Protein AF-A0A1V2PG86-F1 (afdb_monomer)

Mean predicted aligned error: 12.63 Å

Radius of gyration: 23.1 Å; Cα contacts (8 Å, |Δi|>4): 65; chains: 1; bounding box: 48×57×48 Å

Secondary structure (DSSP, 8-state):
--SSS--SHHHHHHHHHHHS-HHHHHHHHHHHHS-PPPPPHHHHHHHHHHHHHHHHHHHHHHHHHHSGGGG--TT--TT-TT-SSHHHHHHHHHHHHHHHHHHHHHHHHHHHHHHHHHH-

Sequence (120 aa):
MGIVQSLGADGWRRMVFMYVGPGKRRQWAGRLSSPGRRTPGPVTAVAGFLSILLSLLTFYLIGRITTYGVFWREGHEAGAWGGPTLAGAWLTHAAIAAAAVVVIMWLLVPITSLISRGLR

pLDDT: mean 81.53, std 16.1, range [42.25, 98.19]

Structure (mmCIF, N/CA/C/O backbone):
data_AF-A0A1V2PG86-F1
#
_entry.id   AF-A0A1V2PG86-F1
#
loop_
_atom_site.group_PDB
_atom_site.id
_atom_site.type_symbol
_atom_site.label_atom_id
_atom_site.label_alt_id
_atom_site.label_comp_id
_atom_site.label_asym_id
_atom_site.label_entity_id
_atom_site.label_seq_id
_atom_site.pdbx_PDB_ins_code
_atom_site.Cartn_x
_atom_site.Cartn_y
_atom_site.Cartn_z
_atom_site.occupancy
_atom_site.B_iso_or_equiv
_atom_site.auth_seq_id
_atom_site.auth_comp_id
_atom_site.auth_asym_id
_atom_site.auth_atom_id
_atom_site.pdbx_PDB_model_num
ATOM 1 N N . MET A 1 1 ? -25.664 -47.680 -0.006 1.00 42.25 1 MET A N 1
ATOM 2 C CA . MET A 1 1 ? -25.672 -46.359 -0.672 1.00 42.25 1 MET A CA 1
ATOM 3 C C . MET A 1 1 ? -25.764 -45.303 0.429 1.00 42.25 1 MET A C 1
ATOM 5 O O . MET A 1 1 ? -26.854 -45.093 0.931 1.00 42.25 1 MET A O 1
ATOM 9 N N . GLY A 1 2 ? -24.648 -44.756 0.939 1.00 45.72 2 GLY A N 1
ATOM 10 C CA . GLY A 1 2 ? -24.752 -43.842 2.095 1.00 45.72 2 GLY A CA 1
ATOM 11 C C . GLY A 1 2 ? -23.473 -43.444 2.836 1.00 45.72 2 GLY A C 1
ATOM 12 O O . GLY A 1 2 ? -23.477 -43.515 4.056 1.00 45.72 2 GLY A O 1
ATOM 13 N N . ILE A 1 3 ? -22.387 -43.041 2.155 1.00 49.25 3 ILE A N 1
ATOM 14 C CA . ILE A 1 3 ? -21.185 -42.500 2.847 1.00 49.25 3 ILE A CA 1
ATOM 15 C C . ILE A 1 3 ? -20.607 -41.215 2.190 1.00 49.25 3 ILE A C 1
ATOM 17 O O . ILE A 1 3 ? -19.680 -40.617 2.718 1.00 49.25 3 ILE A O 1
ATOM 21 N N . VAL A 1 4 ? -21.157 -40.692 1.083 1.00 47.16 4 VAL A N 1
ATOM 22 C CA . VAL A 1 4 ? -20.428 -39.688 0.258 1.00 47.16 4 VAL A CA 1
ATOM 23 C C . VAL A 1 4 ? -20.941 -38.232 0.367 1.00 47.16 4 VAL A C 1
ATOM 25 O O . VAL A 1 4 ? -20.458 -37.369 -0.350 1.00 47.16 4 VAL A O 1
ATOM 28 N N . GLN A 1 5 ? -21.880 -37.884 1.260 1.00 48.06 5 GLN A N 1
ATOM 29 C CA . GLN A 1 5 ? -22.591 -36.584 1.163 1.00 48.06 5 GLN A CA 1
ATOM 30 C C . GLN A 1 5 ? -22.350 -35.505 2.244 1.00 48.06 5 GLN A C 1
ATOM 32 O O . GLN A 1 5 ? -23.025 -34.484 2.191 1.00 48.06 5 GLN A O 1
ATOM 37 N N . SER A 1 6 ? -21.394 -35.616 3.180 1.00 49.28 6 SER A N 1
ATOM 38 C CA . SER A 1 6 ? -21.248 -34.586 4.244 1.00 49.28 6 SER A CA 1
ATOM 39 C C . SER A 1 6 ? -19.930 -33.801 4.301 1.00 49.28 6 SER A C 1
ATOM 41 O O . SER A 1 6 ? -19.708 -33.076 5.271 1.00 49.28 6 SER A O 1
ATOM 43 N N . LEU A 1 7 ? -19.060 -33.869 3.290 1.00 53.56 7 LEU A N 1
ATOM 44 C CA . LEU A 1 7 ? -17.879 -32.992 3.201 1.00 53.56 7 LEU A CA 1
ATOM 45 C C . LEU A 1 7 ? -18.218 -31.687 2.460 1.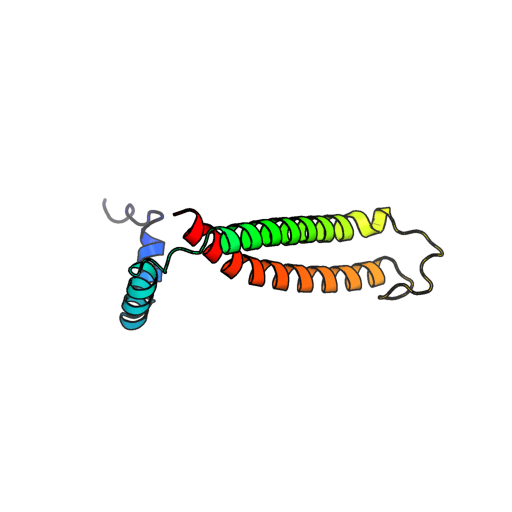00 53.56 7 LEU A C 1
ATOM 47 O O . LEU A 1 7 ? -17.531 -31.276 1.532 1.00 53.56 7 LEU A O 1
ATOM 51 N N . GLY A 1 8 ? -19.312 -31.037 2.865 1.00 55.75 8 GLY A N 1
ATOM 52 C CA . GLY A 1 8 ? -19.591 -29.652 2.483 1.00 55.75 8 GLY A CA 1
ATOM 53 C C . GLY A 1 8 ? -18.548 -28.707 3.088 1.00 55.75 8 GLY A C 1
ATOM 54 O O . GLY A 1 8 ? -17.800 -29.098 3.985 1.00 55.75 8 GLY A O 1
ATOM 55 N N . ALA A 1 9 ? -18.511 -27.455 2.628 1.00 58.72 9 ALA A N 1
ATOM 56 C CA . ALA A 1 9 ? -17.567 -26.397 3.028 1.00 58.72 9 ALA A CA 1
ATOM 57 C C . ALA A 1 9 ? -17.357 -26.216 4.558 1.00 58.72 9 ALA A C 1
ATOM 59 O O . ALA A 1 9 ? -16.372 -25.615 4.999 1.00 58.72 9 ALA A O 1
ATOM 60 N N . ASP A 1 10 ? -18.242 -26.790 5.373 1.00 60.44 10 ASP A N 1
ATOM 61 C CA . ASP A 1 10 ? -18.209 -26.815 6.835 1.00 60.44 10 ASP A CA 1
ATOM 62 C C . ASP A 1 10 ? -17.286 -27.896 7.431 1.00 60.44 10 ASP A C 1
ATOM 64 O O . ASP A 1 10 ? -16.811 -27.756 8.563 1.00 60.44 10 ASP A O 1
ATOM 68 N N . GLY A 1 11 ? -16.999 -28.970 6.687 1.00 61.97 11 GLY A N 1
ATOM 69 C CA . GLY A 1 11 ? -16.157 -30.089 7.130 1.00 61.97 11 GLY A CA 1
ATOM 70 C C . GLY A 1 11 ? -14.689 -29.692 7.287 1.00 61.97 11 GLY A C 1
ATOM 71 O O . GLY A 1 11 ? -14.063 -29.989 8.306 1.00 61.97 11 GLY A O 1
ATOM 72 N N . TRP A 1 12 ? -14.170 -28.918 6.332 1.00 59.03 12 TRP A N 1
ATOM 73 C CA . TRP A 1 12 ? -12.824 -28.337 6.392 1.00 59.03 12 TRP A CA 1
ATOM 74 C C . TRP A 1 12 ? -12.673 -27.401 7.601 1.00 59.03 12 TRP A C 1
ATOM 76 O O . TRP A 1 12 ? -11.704 -27.511 8.353 1.00 59.03 12 TRP A O 1
ATOM 86 N N . ARG A 1 13 ? -13.673 -26.542 7.860 1.00 57.97 13 ARG A N 1
ATOM 87 C CA . ARG A 1 13 ? -13.672 -25.660 9.038 1.00 57.97 13 ARG A CA 1
ATOM 88 C C . ARG A 1 13 ? -13.613 -26.478 10.328 1.00 57.97 13 ARG A C 1
ATOM 90 O O . ARG A 1 13 ? -12.824 -26.143 11.208 1.00 57.97 13 ARG A O 1
ATOM 97 N N . ARG A 1 14 ? -14.374 -27.575 10.436 1.00 59.41 14 ARG A N 1
ATOM 98 C CA . ARG A 1 14 ? -14.312 -28.475 11.604 1.00 59.41 14 ARG A CA 1
ATOM 99 C C . ARG A 1 14 ? -12.946 -29.144 11.758 1.00 59.41 14 ARG A C 1
ATOM 101 O O . ARG A 1 14 ? -12.449 -29.165 12.881 1.00 59.41 14 ARG A O 1
ATOM 108 N N . MET A 1 15 ? -12.322 -29.624 10.677 1.00 60.97 15 MET A N 1
ATOM 109 C CA . MET A 1 15 ? -10.983 -30.236 10.731 1.00 60.97 15 MET A CA 1
ATOM 110 C C . MET A 1 15 ? -9.901 -29.246 11.166 1.00 60.97 15 MET A C 1
ATOM 112 O O . MET A 1 15 ? -9.125 -29.559 12.069 1.00 60.97 15 MET A O 1
ATOM 116 N N . VAL A 1 16 ? -9.884 -28.032 10.607 1.00 62.75 16 VAL A N 1
ATOM 117 C CA . VAL A 1 16 ? -8.942 -26.977 11.028 1.00 62.75 16 VAL A CA 1
ATOM 118 C C . VAL A 1 16 ? -9.136 -26.646 12.498 1.00 62.75 16 VAL A C 1
ATOM 120 O O . VAL A 1 16 ? -8.171 -26.603 13.259 1.00 62.75 16 VAL A O 1
ATOM 123 N N . PHE A 1 17 ? -10.386 -26.480 12.933 1.00 58.56 17 PHE A N 1
ATOM 124 C CA . PHE A 1 17 ? -10.677 -26.271 14.346 1.00 58.56 17 PHE A CA 1
ATOM 125 C C . PHE A 1 17 ? -10.213 -27.458 15.206 1.00 58.56 17 PHE A C 1
ATOM 127 O O . PHE A 1 17 ? -9.816 -27.251 16.351 1.00 58.56 17 PHE A O 1
ATOM 134 N N . MET A 1 18 ? -10.264 -28.701 14.715 1.00 63.78 18 MET A N 1
ATOM 135 C CA . MET A 1 18 ? -9.863 -29.918 15.447 1.00 63.78 18 MET A CA 1
ATOM 136 C C . MET A 1 18 ? -8.350 -30.031 15.652 1.00 63.78 18 MET A C 1
ATOM 138 O O . MET A 1 18 ? -7.931 -30.453 16.725 1.00 63.78 18 MET A O 1
ATOM 142 N N . TYR A 1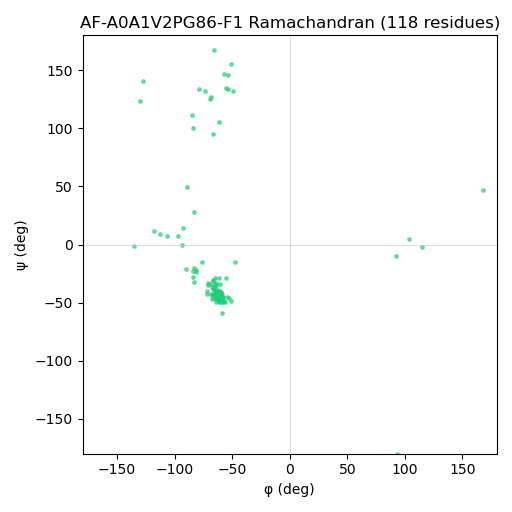 19 ? -7.546 -29.541 14.707 1.00 62.81 19 TYR A N 1
ATOM 143 C CA . TYR A 1 19 ? -6.085 -29.457 14.848 1.00 62.81 19 TYR A CA 1
ATOM 144 C C . TYR A 1 19 ? -5.606 -28.318 15.759 1.00 62.81 19 TYR A C 1
ATOM 146 O O . TYR A 1 19 ? -4.462 -28.296 16.216 1.00 62.81 19 TYR A O 1
ATOM 154 N N . VAL A 1 20 ? -6.484 -27.369 16.072 1.00 65.12 20 VAL A N 1
ATOM 155 C CA . VAL A 1 20 ? -6.225 -26.333 17.067 1.00 65.12 20 VAL A CA 1
ATOM 156 C C . VAL A 1 20 ? -6.555 -26.917 18.444 1.00 65.12 20 VAL A C 1
ATOM 158 O O . VAL A 1 20 ? -7.720 -27.021 18.828 1.00 65.12 20 VAL A O 1
ATOM 161 N N . GLY A 1 21 ? -5.519 -27.333 19.183 1.00 74.31 21 GLY A N 1
ATOM 162 C CA . GLY A 1 21 ? -5.656 -27.966 20.500 1.00 74.31 21 GLY A CA 1
ATOM 163 C C . GLY A 1 21 ? -6.546 -27.180 21.485 1.00 74.31 21 GLY A C 1
ATOM 164 O O . GLY A 1 21 ? -6.686 -25.956 21.364 1.00 74.31 21 GLY A O 1
ATOM 165 N N . PRO A 1 22 ? -7.142 -27.851 22.490 1.00 69.00 22 PRO A N 1
ATOM 166 C CA . PRO A 1 22 ? -8.187 -27.292 23.358 1.00 69.00 22 PRO A CA 1
ATOM 167 C C . PRO A 1 22 ? -7.791 -25.985 24.070 1.00 69.00 22 PRO A C 1
ATOM 169 O O . PRO A 1 22 ? -8.645 -25.128 24.299 1.00 69.00 22 PRO A O 1
ATOM 172 N N . GLY A 1 23 ? -6.497 -25.778 24.341 1.00 69.38 23 GLY A N 1
ATOM 173 C CA . GLY A 1 23 ? -5.974 -24.518 24.882 1.00 69.38 23 GLY A CA 1
ATOM 174 C C . GLY A 1 23 ? -6.082 -23.339 23.907 1.00 69.38 23 GLY A C 1
ATOM 175 O O . GLY A 1 23 ? -6.539 -22.260 24.287 1.00 69.38 23 GLY A O 1
ATOM 176 N N . LYS A 1 24 ? -5.760 -23.548 22.623 1.00 67.38 24 LYS A N 1
ATOM 177 C CA . LYS A 1 24 ? -5.924 -22.516 21.590 1.00 67.38 24 LYS A CA 1
ATOM 178 C C . LYS A 1 24 ? -7.408 -22.228 21.346 1.00 67.38 24 LYS A C 1
ATOM 180 O O . LYS A 1 24 ? -7.771 -21.067 21.232 1.00 67.38 24 LYS A O 1
ATOM 185 N N . ARG A 1 25 ? -8.299 -23.228 21.389 1.00 67.44 25 ARG A N 1
ATOM 186 C CA . ARG A 1 25 ? -9.758 -22.993 21.291 1.00 67.44 25 ARG A CA 1
ATOM 187 C C . ARG A 1 25 ? -10.287 -22.071 22.389 1.00 67.44 25 ARG A C 1
ATOM 189 O O . ARG A 1 25 ? -11.029 -21.147 22.079 1.00 67.44 25 ARG A O 1
ATOM 196 N N . ARG A 1 26 ? -9.877 -22.273 23.647 1.00 66.50 26 ARG A N 1
ATOM 197 C CA . ARG A 1 26 ? -10.258 -21.393 24.770 1.00 66.50 26 ARG A CA 1
ATOM 198 C C . ARG A 1 26 ? -9.679 -19.989 24.623 1.00 66.50 26 ARG A C 1
ATOM 200 O O . ARG A 1 26 ? -10.379 -19.017 24.879 1.00 66.50 26 ARG A O 1
ATOM 207 N N . GLN A 1 27 ? -8.438 -19.871 24.152 1.00 69.56 27 GLN A N 1
ATOM 208 C CA . GLN A 1 27 ? -7.815 -18.574 23.887 1.00 69.56 27 GLN A CA 1
ATOM 209 C C . GLN A 1 27 ? -8.530 -17.809 22.761 1.00 69.56 27 GLN A C 1
ATOM 211 O O . GLN A 1 27 ? -8.717 -16.599 22.855 1.00 69.56 27 GLN A O 1
ATOM 216 N N . TRP A 1 28 ? -8.941 -18.505 21.701 1.00 67.81 28 TRP A N 1
ATOM 217 C CA . TRP A 1 28 ? -9.670 -17.922 20.574 1.00 67.81 28 TRP A CA 1
ATOM 218 C C . TRP A 1 28 ? -11.102 -17.572 20.961 1.00 67.81 28 TRP A C 1
ATOM 220 O O . TRP A 1 28 ? -11.554 -16.475 20.649 1.00 67.81 28 TRP A O 1
ATOM 230 N N . ALA A 1 29 ? -11.776 -18.449 21.709 1.00 64.94 29 ALA A N 1
ATOM 231 C CA . ALA A 1 29 ? -13.067 -18.156 22.308 1.00 64.94 29 ALA A CA 1
ATOM 232 C C . ALA A 1 29 ? -12.963 -16.914 23.198 1.00 64.94 29 ALA A C 1
ATOM 234 O O . ALA A 1 29 ? -13.720 -15.985 22.980 1.00 64.94 29 ALA A O 1
ATOM 235 N N . GLY A 1 30 ? -11.978 -16.806 24.095 1.00 64.62 30 GLY A N 1
ATOM 236 C CA . GLY A 1 30 ? -11.773 -15.607 24.920 1.00 64.62 30 GLY A CA 1
ATOM 237 C C . GLY A 1 30 ? -11.558 -14.328 24.100 1.00 64.62 30 GLY A C 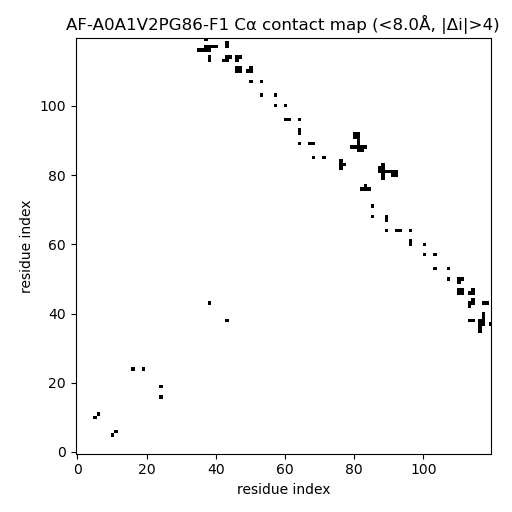1
ATOM 238 O O . GLY A 1 30 ? -12.211 -13.320 24.357 1.00 64.62 30 GLY A O 1
ATOM 239 N N . ARG A 1 31 ? -10.723 -14.375 23.049 1.00 63.78 31 ARG A N 1
ATOM 240 C CA . ARG A 1 31 ? -10.513 -13.226 22.142 1.00 63.78 31 ARG A CA 1
ATOM 241 C C . ARG A 1 31 ? -11.767 -12.826 21.360 1.00 63.78 31 ARG A C 1
ATOM 243 O O . ARG A 1 31 ? -11.923 -11.650 21.056 1.00 63.78 31 ARG A O 1
ATOM 250 N N . LEU A 1 32 ? -12.621 -13.788 21.008 1.00 63.47 32 LEU A N 1
ATOM 251 C CA . LEU A 1 32 ? -13.877 -13.553 20.288 1.00 63.47 32 LEU A CA 1
ATOM 252 C C . LEU A 1 32 ? -15.035 -13.168 21.226 1.00 63.47 32 LEU A C 1
ATOM 254 O O . LEU A 1 32 ? -15.952 -12.477 20.795 1.00 63.47 32 LEU A O 1
ATOM 258 N N . SER A 1 33 ? -14.995 -13.615 22.485 1.00 58.41 33 SER A N 1
ATOM 259 C CA . SER A 1 33 ? -16.081 -13.479 23.470 1.00 58.41 33 SER A CA 1
ATOM 260 C C . SER A 1 33 ? -15.996 -12.202 24.289 1.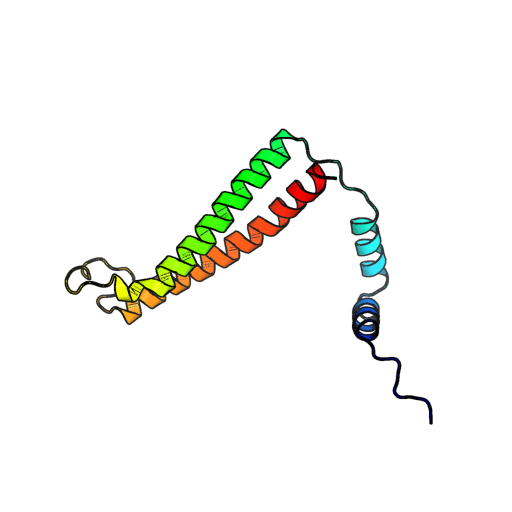00 58.41 33 SER A C 1
ATOM 262 O O . SER A 1 33 ? -17.002 -11.799 24.858 1.00 58.41 33 SER A O 1
ATOM 264 N N . SER A 1 34 ? -14.826 -11.569 24.388 1.00 58.56 34 SER A N 1
ATOM 265 C CA . SER A 1 34 ? -14.714 -10.253 25.014 1.00 58.56 34 SER A CA 1
ATOM 266 C C . SER A 1 34 ? -15.023 -9.180 23.972 1.00 58.56 34 SER A C 1
ATOM 268 O O . SER A 1 34 ? -14.209 -8.979 23.064 1.00 58.56 34 SER A O 1
ATOM 270 N N . PRO A 1 35 ? -16.149 -8.446 24.080 1.00 61.09 35 PRO A N 1
ATOM 271 C CA . PRO A 1 35 ? -16.328 -7.231 23.307 1.00 61.09 35 PRO A CA 1
ATOM 272 C C . PRO A 1 35 ? -15.215 -6.284 23.753 1.00 61.09 35 PRO A C 1
ATOM 274 O O . PRO A 1 35 ? -15.218 -5.784 24.878 1.00 61.09 35 PRO A O 1
ATOM 277 N N . GLY A 1 36 ? -14.192 -6.112 22.914 1.00 67.31 36 GLY A N 1
ATOM 278 C CA . GLY A 1 36 ? -13.147 -5.132 23.181 1.00 67.31 36 GLY A CA 1
ATOM 279 C C . GLY A 1 36 ? -13.789 -3.766 23.426 1.00 67.31 36 GLY A C 1
ATOM 280 O O . GLY A 1 36 ? -14.814 -3.449 22.822 1.00 67.31 36 GLY A O 1
ATOM 281 N N . ARG A 1 37 ? -13.198 -2.964 24.317 1.00 79.06 37 ARG A N 1
ATOM 282 C CA . ARG A 1 37 ? -13.695 -1.618 24.634 1.00 79.06 37 ARG A CA 1
ATOM 283 C C . ARG A 1 37 ? -13.954 -0.840 23.337 1.00 79.06 37 ARG A C 1
ATOM 285 O O . ARG A 1 37 ? -13.102 -0.841 22.442 1.00 79.06 37 ARG A O 1
ATOM 292 N N . ARG A 1 38 ? -15.127 -0.200 23.245 1.00 84.94 38 ARG A N 1
ATOM 293 C CA . ARG A 1 38 ? -15.507 0.628 22.093 1.00 84.94 38 ARG A CA 1
ATOM 294 C C . ARG A 1 38 ? -14.421 1.672 21.850 1.00 84.94 38 ARG A C 1
ATOM 296 O O . ARG A 1 38 ? -13.927 2.290 22.797 1.00 84.94 38 ARG A O 1
ATOM 303 N N . THR A 1 39 ? -14.021 1.828 20.594 1.00 87.31 39 THR A N 1
ATOM 304 C CA . THR A 1 39 ? -12.965 2.786 20.245 1.00 87.31 39 THR A CA 1
ATOM 305 C C . THR A 1 39 ? -13.571 4.192 20.221 1.00 87.31 39 THR A C 1
ATOM 307 O O . THR A 1 39 ? -14.659 4.347 19.667 1.00 87.31 39 THR A O 1
ATOM 310 N N . PRO A 1 40 ? -12.936 5.217 20.824 1.00 92.12 40 PRO A N 1
ATOM 311 C CA . PRO A 1 40 ? -13.474 6.575 20.804 1.00 92.12 40 PRO A CA 1
ATOM 312 C C . PRO A 1 40 ? -13.689 7.086 19.373 1.00 92.12 40 PRO A C 1
ATOM 314 O O . PRO A 1 40 ? -12.902 6.775 18.475 1.00 92.12 40 PRO A O 1
ATOM 317 N N . GLY A 1 41 ? -14.720 7.911 19.165 1.00 93.31 41 GLY A N 1
ATOM 318 C CA . GLY A 1 41 ? -15.047 8.493 17.856 1.00 93.31 41 GLY A CA 1
ATOM 319 C C . GLY A 1 41 ? -13.858 9.178 17.162 1.00 93.31 41 GLY A C 1
ATOM 320 O O . GLY A 1 41 ? -13.565 8.827 16.020 1.00 93.31 41 GLY A O 1
ATOM 321 N N . PRO A 1 42 ? -13.094 10.057 17.845 1.00 95.50 42 PRO A N 1
ATOM 322 C CA . PRO A 1 42 ? -11.920 10.701 17.249 1.00 95.50 42 PRO A CA 1
ATOM 323 C C . PRO A 1 42 ? -10.840 9.710 16.797 1.00 95.50 42 PRO A C 1
ATOM 325 O O . PRO A 1 42 ? -10.289 9.841 15.709 1.00 95.50 42 PRO A O 1
ATOM 328 N N . VAL A 1 43 ? -10.574 8.669 17.595 1.00 93.81 43 VAL A N 1
ATOM 329 C CA . VAL A 1 43 ? -9.597 7.620 17.252 1.00 93.81 43 VAL A CA 1
ATOM 330 C C . VAL A 1 43 ? -10.064 6.829 16.031 1.00 93.81 43 VAL A C 1
ATOM 332 O O . VAL A 1 43 ? -9.268 6.522 15.149 1.00 93.81 43 VAL A O 1
ATOM 335 N N . THR A 1 44 ? -11.363 6.542 15.951 1.00 94.69 44 THR A N 1
ATOM 336 C CA . THR A 1 44 ? -11.988 5.857 14.810 1.00 94.69 44 THR A CA 1
ATOM 337 C C . THR A 1 44 ? -11.874 6.691 13.532 1.00 94.69 44 THR A C 1
ATOM 339 O O . THR A 1 44 ? -11.529 6.150 12.485 1.00 94.69 44 THR A O 1
ATOM 342 N N . ALA A 1 45 ? -12.094 8.007 13.617 1.00 95.69 45 ALA A N 1
ATOM 343 C CA . ALA A 1 45 ? -11.960 8.923 12.485 1.00 95.69 45 ALA A CA 1
ATOM 344 C C . ALA A 1 45 ? -10.511 9.006 11.976 1.00 95.69 45 ALA A C 1
ATOM 346 O O . ALA A 1 45 ? -10.273 8.867 10.777 1.00 95.69 45 ALA A O 1
ATOM 347 N N . VAL A 1 46 ? -9.536 9.150 12.883 1.00 97.38 46 VAL A N 1
ATOM 348 C CA . VAL A 1 46 ? -8.104 9.151 12.533 1.00 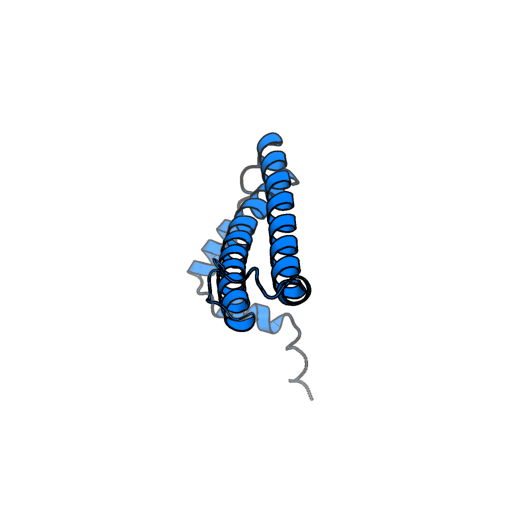97.38 46 VAL A CA 1
ATOM 349 C C . VAL A 1 46 ? -7.692 7.818 11.905 1.00 97.38 46 VAL A C 1
ATOM 351 O O . VAL A 1 46 ? -7.028 7.806 10.870 1.00 97.38 46 VAL A O 1
ATOM 354 N N . ALA A 1 47 ? -8.125 6.694 12.482 1.00 95.69 47 ALA A N 1
ATOM 355 C CA . ALA A 1 47 ? -7.866 5.368 11.928 1.00 95.69 47 ALA A CA 1
ATOM 356 C C . ALA A 1 47 ? -8.473 5.210 10.522 1.00 95.69 47 ALA A C 1
ATOM 358 O O . ALA A 1 47 ? -7.804 4.706 9.621 1.00 95.69 47 ALA A O 1
ATOM 359 N N . GLY A 1 48 ? -9.703 5.688 10.310 1.00 96.81 48 GLY A N 1
ATOM 360 C CA . GLY A 1 48 ? -10.359 5.696 9.001 1.00 96.81 48 GLY A CA 1
ATOM 361 C C . GLY A 1 48 ? -9.594 6.517 7.964 1.00 96.81 48 GLY A C 1
ATOM 362 O O . GLY A 1 48 ? -9.311 6.023 6.874 1.00 96.81 48 GLY A O 1
ATOM 363 N N . PHE A 1 49 ? -9.189 7.735 8.323 1.00 98.00 49 PHE A N 1
ATOM 364 C CA . PHE A 1 49 ? -8.396 8.600 7.451 1.00 98.00 49 PHE A CA 1
ATOM 365 C C . PHE A 1 49 ? -7.053 7.961 7.066 1.00 98.00 49 PHE A C 1
ATOM 367 O O . PHE A 1 49 ? -6.715 7.894 5.883 1.00 98.00 49 PHE A O 1
ATOM 374 N N . LEU A 1 50 ? -6.323 7.406 8.040 1.00 97.88 50 LEU A N 1
ATOM 375 C CA . LEU A 1 50 ? -5.080 6.672 7.783 1.00 97.88 50 LEU A CA 1
ATOM 376 C C . LEU A 1 50 ? -5.307 5.459 6.876 1.00 97.88 50 LEU A C 1
ATOM 378 O O . LEU A 1 50 ? -4.519 5.224 5.963 1.00 97.88 50 LEU A O 1
ATOM 382 N N . SER A 1 51 ? -6.394 4.713 7.082 1.00 97.56 51 SER A N 1
ATOM 383 C CA . SER A 1 51 ? -6.746 3.571 6.233 1.00 97.56 51 SER A CA 1
ATOM 384 C C . SER A 1 51 ? -6.939 3.984 4.773 1.00 97.56 51 SER A C 1
ATOM 386 O O . SER A 1 51 ? -6.477 3.279 3.873 1.00 97.56 51 SER A O 1
ATOM 388 N N . ILE A 1 52 ? -7.588 5.126 4.524 1.00 97.88 52 ILE A N 1
ATOM 389 C CA . ILE A 1 52 ? -7.780 5.667 3.171 1.00 97.88 52 ILE A CA 1
ATOM 390 C C . ILE A 1 52 ? -6.429 6.033 2.552 1.00 97.88 52 ILE A C 1
ATOM 392 O O . ILE A 1 52 ? -6.134 5.586 1.445 1.00 97.88 52 ILE A O 1
ATOM 396 N N . LEU A 1 53 ? -5.582 6.780 3.270 1.00 98.19 53 LEU A N 1
ATOM 397 C CA . LEU A 1 53 ? -4.262 7.181 2.767 1.00 98.19 53 LEU A CA 1
ATOM 398 C C . LEU A 1 53 ? -3.380 5.979 2.419 1.00 98.19 53 LEU A C 1
ATOM 400 O O . LEU A 1 53 ? -2.783 5.938 1.346 1.00 98.19 53 LEU A O 1
ATOM 404 N N . LEU A 1 54 ? -3.333 4.977 3.296 1.00 97.62 54 LEU A N 1
ATOM 405 C CA . LEU A 1 54 ? -2.568 3.751 3.078 1.00 97.62 54 LEU A CA 1
ATOM 406 C C . LEU A 1 54 ? -3.098 2.935 1.888 1.00 97.62 54 LEU A C 1
ATOM 408 O O . LEU A 1 54 ? -2.316 2.363 1.123 1.00 97.62 54 LEU A O 1
ATOM 412 N N . SER A 1 55 ? -4.417 2.918 1.693 1.00 97.19 55 SER A N 1
ATOM 413 C CA . SER A 1 55 ? -5.042 2.256 0.543 1.00 97.19 55 SER A CA 1
ATOM 414 C C . SER A 1 55 ? -4.699 2.976 -0.760 1.00 97.19 55 SER A C 1
ATOM 416 O O . SER A 1 55 ? -4.257 2.339 -1.715 1.00 97.19 55 SER A O 1
ATOM 418 N N . LEU A 1 56 ? -4.823 4.307 -0.789 1.00 98.19 56 LEU A N 1
ATOM 419 C CA . LEU A 1 56 ? -4.446 5.123 -1.946 1.00 98.19 56 LEU A CA 1
ATOM 420 C C . LEU A 1 56 ? -2.963 4.971 -2.284 1.00 98.19 56 LEU A C 1
ATOM 422 O O . LEU A 1 56 ? -2.622 4.799 -3.451 1.00 98.19 56 LEU A O 1
ATOM 426 N N . LEU A 1 57 ? -2.091 4.964 -1.274 1.00 97.44 57 LEU A N 1
ATOM 427 C CA . LEU A 1 57 ? -0.662 4.729 -1.460 1.00 97.44 57 LEU A CA 1
ATOM 428 C C . LEU A 1 57 ? -0.396 3.349 -2.072 1.00 97.44 57 LEU A C 1
ATOM 430 O O . LEU A 1 57 ? 0.406 3.235 -2.993 1.00 97.44 57 LEU A O 1
ATOM 434 N N . THR A 1 58 ? -1.097 2.311 -1.613 1.00 97.25 58 THR A N 1
ATOM 435 C CA . THR A 1 58 ? -0.986 0.960 -2.183 1.00 97.25 58 THR A CA 1
ATOM 436 C C . THR A 1 58 ? -1.371 0.952 -3.663 1.00 97.25 58 THR A C 1
ATOM 438 O O . THR A 1 58 ? -0.608 0.459 -4.494 1.00 97.25 58 THR A O 1
ATOM 441 N N . PHE A 1 59 ? -2.522 1.534 -4.013 1.00 97.50 59 PHE A N 1
ATOM 442 C CA . PHE A 1 59 ? -2.958 1.629 -5.409 1.00 97.50 59 PHE A CA 1
ATOM 443 C C . PHE A 1 59 ? -1.988 2.446 -6.262 1.00 97.50 59 PHE A C 1
ATOM 445 O O . PHE A 1 59 ? -1.667 2.038 -7.378 1.00 97.50 59 PHE A O 1
ATOM 452 N N . TYR A 1 60 ? -1.473 3.554 -5.727 1.00 97.00 60 TYR A N 1
ATOM 453 C CA . TYR A 1 60 ? -0.449 4.354 -6.388 1.00 97.00 60 TYR A CA 1
ATOM 454 C C . TYR A 1 60 ? 0.819 3.538 -6.656 1.00 97.00 60 TYR A C 1
ATOM 456 O O . TYR A 1 60 ? 1.316 3.565 -7.776 1.00 97.00 60 TYR A O 1
ATOM 464 N N . LEU A 1 61 ? 1.326 2.780 -5.678 1.00 96.00 61 LEU A N 1
ATOM 465 C CA . LEU A 1 61 ? 2.523 1.950 -5.852 1.00 96.00 61 LEU A CA 1
ATOM 466 C C . LEU A 1 61 ? 2.316 0.879 -6.929 1.00 96.00 61 LEU A C 1
ATOM 468 O O . LEU A 1 61 ? 3.171 0.714 -7.799 1.00 96.00 61 LEU A O 1
ATOM 472 N N . ILE A 1 62 ? 1.167 0.200 -6.924 1.00 95.88 62 ILE A N 1
ATOM 473 C CA . ILE A 1 62 ? 0.822 -0.797 -7.949 1.00 95.88 62 ILE A CA 1
ATOM 474 C C . ILE A 1 62 ? 0.751 -0.135 -9.330 1.00 95.88 62 ILE A C 1
ATOM 476 O O . ILE A 1 62 ? 1.391 -0.597 -10.278 1.00 95.88 62 ILE A O 1
ATOM 480 N N . GLY A 1 63 ? 0.022 0.978 -9.444 1.00 95.88 63 GLY A N 1
ATOM 481 C CA . GLY A 1 63 ? -0.077 1.752 -10.680 1.00 95.88 63 GLY A CA 1
ATOM 482 C C . GLY A 1 63 ? 1.289 2.233 -11.166 1.00 95.88 63 GLY A C 1
ATOM 483 O O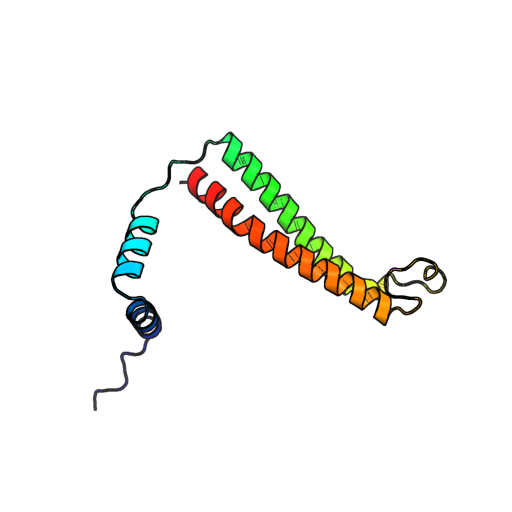 . GLY A 1 63 ? 1.616 2.116 -12.345 1.00 95.88 63 GLY A O 1
ATOM 484 N N . ARG A 1 64 ? 2.140 2.709 -10.256 1.00 92.94 64 ARG A N 1
ATOM 485 C CA . ARG A 1 64 ? 3.469 3.226 -10.582 1.00 92.94 64 ARG A CA 1
ATOM 486 C C . ARG A 1 64 ? 4.397 2.138 -11.111 1.00 92.94 64 ARG A C 1
ATOM 488 O O . ARG A 1 64 ? 5.109 2.395 -12.076 1.00 92.94 64 ARG A O 1
ATOM 495 N N . ILE A 1 65 ? 4.391 0.947 -10.513 1.00 93.69 65 ILE A N 1
ATOM 496 C CA . ILE A 1 65 ? 5.225 -0.177 -10.967 1.00 93.69 65 ILE A CA 1
ATOM 497 C C . ILE A 1 65 ? 4.718 -0.768 -12.284 1.00 93.69 65 ILE A C 1
ATOM 499 O O . ILE A 1 65 ? 5.523 -1.076 -13.162 1.00 93.69 65 ILE A O 1
ATOM 503 N N . THR A 1 66 ? 3.400 -0.883 -12.455 1.00 93.56 66 THR A N 1
ATOM 504 C CA . THR A 1 66 ? 2.794 -1.408 -13.694 1.00 93.56 66 THR A CA 1
ATOM 505 C C . THR A 1 66 ? 2.969 -0.465 -14.882 1.00 93.56 66 THR A C 1
ATOM 507 O O . THR A 1 66 ? 3.165 -0.924 -16.002 1.00 93.56 66 THR A O 1
ATOM 510 N N . THR A 1 67 ? 2.963 0.849 -14.647 1.00 93.44 67 THR A N 1
ATOM 511 C CA . THR A 1 67 ? 3.161 1.864 -15.698 1.00 93.44 67 THR A CA 1
ATOM 512 C C . THR A 1 67 ? 4.611 2.324 -15.845 1.00 93.44 67 THR A C 1
ATOM 514 O O . THR A 1 67 ? 4.904 3.151 -16.704 1.00 93.44 67 THR A O 1
ATOM 517 N N . TYR A 1 68 ? 5.542 1.797 -15.046 1.00 87.50 68 TYR A N 1
ATOM 518 C CA . TYR A 1 68 ? 6.920 2.292 -14.974 1.00 87.50 68 TYR A CA 1
ATOM 519 C C . TYR A 1 68 ? 7.613 2.342 -16.343 1.00 87.50 68 TYR A C 1
ATOM 521 O O . TYR A 1 68 ? 8.219 3.354 -16.682 1.00 87.50 68 TYR A O 1
ATOM 529 N N . GLY A 1 69 ? 7.468 1.283 -17.150 1.00 86.31 69 GLY A N 1
ATOM 530 C CA . GLY A 1 69 ? 8.064 1.207 -18.487 1.00 86.31 69 GLY A CA 1
ATOM 531 C C . GLY A 1 69 ? 7.482 2.208 -19.487 1.00 86.31 69 GLY A C 1
ATOM 532 O O . GLY A 1 69 ? 8.215 2.700 -20.334 1.00 86.31 69 GLY A O 1
ATOM 533 N N . VAL A 1 70 ? 6.204 2.581 -19.352 1.00 88.50 70 VAL A N 1
ATOM 534 C CA . VAL A 1 70 ? 5.557 3.591 -20.215 1.00 88.50 70 VAL A CA 1
ATOM 535 C C . VAL A 1 70 ? 6.162 4.979 -19.989 1.00 88.50 70 VAL A C 1
ATOM 537 O O . VAL A 1 70 ? 6.237 5.789 -20.906 1.00 88.50 70 VAL A O 1
ATOM 540 N N . PHE A 1 71 ? 6.616 5.249 -18.765 1.00 85.00 71 PHE A N 1
ATOM 541 C CA . PHE A 1 71 ? 7.232 6.518 -18.382 1.00 85.00 71 PHE A CA 1
ATOM 542 C C . PHE A 1 71 ? 8.764 6.483 -18.412 1.00 85.00 71 PHE A C 1
ATOM 544 O O . PHE A 1 71 ? 9.400 7.440 -17.964 1.00 85.00 71 PHE A O 1
ATOM 551 N N . TRP A 1 72 ? 9.366 5.401 -18.909 1.00 82.94 72 TRP A N 1
ATOM 552 C CA . TRP A 1 72 ? 10.809 5.330 -19.092 1.00 82.94 72 TRP A CA 1
ATOM 553 C C . TRP A 1 72 ? 11.230 6.193 -20.278 1.00 82.94 72 TRP A C 1
ATOM 555 O O . TRP A 1 72 ? 10.633 6.128 -21.350 1.00 82.94 72 TRP A O 1
ATOM 565 N N . ARG A 1 73 ? 12.264 7.011 -20.089 1.00 81.06 73 ARG A N 1
ATOM 566 C CA . ARG A 1 73 ? 12.843 7.843 -21.145 1.00 81.06 73 ARG A CA 1
ATOM 567 C C . ARG A 1 73 ? 14.348 7.638 -21.158 1.00 81.06 73 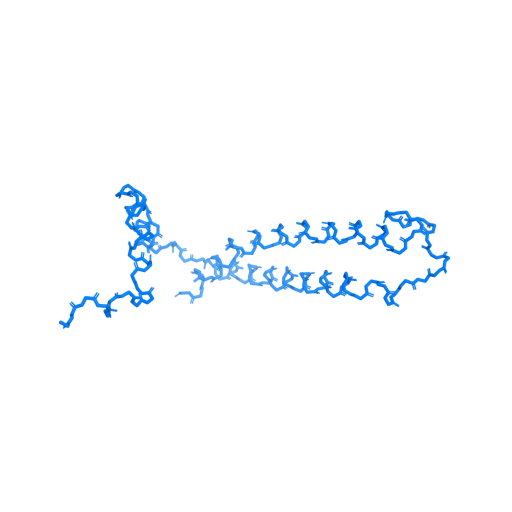ARG A C 1
ATOM 569 O O . ARG A 1 73 ? 15.006 7.867 -20.141 1.00 81.06 73 ARG A O 1
ATOM 576 N N . GLU A 1 74 ? 14.863 7.242 -22.316 1.00 72.50 74 GLU A N 1
ATOM 577 C CA . GLU A 1 74 ? 16.300 7.147 -22.567 1.00 72.50 74 GLU A CA 1
ATOM 578 C C . GLU A 1 74 ? 16.965 8.502 -22.271 1.00 72.50 74 GLU A C 1
ATOM 580 O O . GLU A 1 74 ? 16.428 9.564 -22.605 1.00 72.50 74 GLU A O 1
ATOM 585 N N . GLY A 1 75 ? 18.092 8.472 -21.558 1.00 69.44 75 GLY A N 1
ATOM 586 C CA . GLY A 1 75 ? 18.813 9.674 -21.114 1.00 69.44 75 GLY A CA 1
ATOM 587 C C . GLY A 1 75 ? 18.453 10.220 -19.720 1.00 69.44 75 GLY A C 1
ATOM 588 O O . GLY A 1 75 ? 19.201 11.043 -19.198 1.00 69.44 75 GLY A O 1
ATOM 589 N N . HIS A 1 76 ? 17.396 9.730 -19.055 1.00 65.50 76 HIS A N 1
ATOM 590 C CA . HIS A 1 76 ? 17.122 10.012 -17.625 1.00 65.50 76 HIS A CA 1
ATOM 591 C C . HIS A 1 76 ? 17.709 8.953 -16.668 1.00 65.50 76 HIS A C 1
ATOM 593 O O . HIS A 1 76 ? 17.352 8.868 -15.495 1.00 65.50 76 HIS A O 1
ATOM 599 N N . GLU A 1 77 ? 18.608 8.125 -17.187 1.00 63.81 77 GLU A N 1
ATOM 600 C CA . GLU A 1 77 ? 19.112 6.895 -16.560 1.00 63.81 77 GLU A CA 1
ATOM 601 C C . GLU A 1 77 ? 20.257 7.183 -15.583 1.00 63.81 77 GLU A C 1
ATOM 603 O O . GLU A 1 77 ? 20.512 6.419 -14.649 1.00 63.81 77 GLU A O 1
ATOM 608 N N . ALA A 1 78 ? 20.926 8.324 -15.780 1.00 61.12 78 ALA A N 1
ATOM 609 C CA . ALA A 1 78 ? 21.980 8.825 -14.915 1.00 61.12 78 ALA A CA 1
ATOM 610 C C . ALA A 1 78 ? 21.392 9.193 -13.542 1.00 61.12 78 ALA A C 1
ATOM 612 O O . ALA A 1 78 ? 20.856 10.280 -13.340 1.00 61.12 78 ALA A O 1
ATOM 613 N N . GLY A 1 79 ? 21.474 8.249 -12.602 1.00 66.88 79 GLY A N 1
ATOM 614 C CA . GLY A 1 79 ? 20.977 8.392 -11.231 1.00 66.88 79 GLY A CA 1
ATOM 615 C C . GLY A 1 79 ? 19.823 7.455 -10.867 1.00 66.88 79 GLY A C 1
ATOM 616 O O . GLY A 1 79 ? 19.401 7.448 -9.710 1.00 66.88 79 GLY A O 1
ATOM 617 N N . ALA A 1 80 ? 19.330 6.634 -11.802 1.00 73.38 80 ALA A N 1
ATOM 618 C CA . ALA A 1 80 ? 18.297 5.648 -11.504 1.00 73.38 80 ALA A CA 1
ATOM 619 C C . ALA A 1 80 ? 18.844 4.521 -10.608 1.00 73.38 80 ALA A C 1
ATOM 621 O O . ALA A 1 80 ? 19.834 3.854 -10.922 1.00 73.38 80 ALA A O 1
ATOM 622 N N . TRP A 1 81 ? 18.180 4.286 -9.474 1.00 79.56 81 TRP A N 1
ATOM 623 C CA . TRP A 1 81 ? 18.493 3.150 -8.607 1.00 79.56 81 TRP A CA 1
ATOM 624 C C . TRP A 1 81 ? 18.104 1.854 -9.323 1.00 79.56 81 TRP A C 1
ATOM 626 O O . TRP A 1 81 ? 16.969 1.725 -9.780 1.00 79.56 81 TRP A O 1
ATOM 636 N N . GLY A 1 82 ? 19.043 0.909 -9.420 1.00 81.50 82 GLY A N 1
ATOM 637 C CA . GLY A 1 82 ? 18.889 -0.320 -10.211 1.00 81.50 82 GLY A CA 1
ATOM 638 C C . GLY A 1 82 ? 19.644 -0.329 -11.546 1.00 81.50 82 GLY A C 1
ATOM 639 O O . GLY A 1 82 ? 19.550 -1.305 -12.285 1.00 81.50 82 GLY A O 1
ATOM 640 N N . GLY A 1 83 ? 20.437 0.710 -11.829 1.00 83.50 83 GLY A N 1
ATOM 641 C CA . GLY A 1 83 ? 21.362 0.753 -12.964 1.00 83.50 83 GLY A CA 1
ATOM 642 C C . GLY A 1 83 ? 20.773 1.388 -14.230 1.00 83.50 83 GLY A C 1
ATOM 643 O O . GLY A 1 83 ? 19.613 1.799 -14.239 1.00 83.50 83 GLY A O 1
ATOM 644 N N . PRO A 1 84 ? 21.562 1.461 -15.318 1.00 87.00 84 PRO A N 1
ATOM 645 C CA . PRO A 1 84 ? 21.215 2.182 -16.545 1.00 87.00 84 PRO A CA 1
ATOM 646 C C . PRO A 1 84 ? 20.322 1.346 -17.472 1.00 87.00 84 PRO A C 1
ATOM 648 O O . PRO A 1 84 ? 20.436 1.414 -18.683 1.00 87.00 84 PRO A O 1
ATOM 651 N N . THR A 1 85 ? 19.525 0.432 -16.923 1.00 88.38 85 THR A N 1
ATOM 652 C CA . THR A 1 85 ? 18.633 -0.398 -17.732 1.00 88.38 85 THR A CA 1
ATOM 653 C C . THR A 1 85 ? 17.236 -0.297 -17.166 1.00 88.38 85 THR A C 1
ATOM 655 O O . THR A 1 85 ? 17.049 -0.335 -15.946 1.00 88.38 85 THR A O 1
ATOM 658 N N . LEU A 1 86 ? 16.245 -0.241 -18.057 1.00 88.50 86 LEU A N 1
ATOM 659 C CA . LEU A 1 86 ? 14.839 -0.251 -17.671 1.00 88.50 86 LEU A CA 1
ATOM 660 C C . LEU A 1 86 ? 14.527 -1.439 -16.751 1.00 88.50 86 LEU A C 1
ATOM 662 O O . LEU A 1 86 ? 13.890 -1.265 -15.717 1.00 88.50 86 LEU A O 1
ATOM 666 N N . ALA A 1 87 ? 15.005 -2.637 -17.098 1.00 90.56 87 ALA A N 1
ATOM 667 C CA . ALA A 1 87 ? 14.742 -3.848 -16.326 1.00 90.56 87 ALA A CA 1
ATOM 668 C C . ALA A 1 87 ? 15.338 -3.784 -14.908 1.00 90.56 87 ALA A C 1
ATOM 670 O O . ALA A 1 87 ? 14.651 -4.120 -13.942 1.00 90.56 87 ALA A O 1
ATOM 671 N N . GLY A 1 88 ? 16.586 -3.326 -14.768 1.00 89.50 88 GLY A N 1
ATOM 672 C CA . GLY A 1 88 ? 17.252 -3.219 -13.468 1.00 89.50 88 GLY A CA 1
ATOM 673 C C . GLY A 1 88 ? 16.619 -2.161 -12.561 1.00 89.50 88 GLY A C 1
ATOM 674 O O . GLY A 1 88 ? 16.351 -2.418 -11.379 1.00 89.50 88 GLY A O 1
ATOM 675 N N . ALA A 1 89 ? 16.300 -0.993 -13.125 1.00 91.31 89 ALA A N 1
ATOM 676 C CA . ALA A 1 89 ? 15.606 0.068 -12.410 1.00 91.31 89 ALA A CA 1
ATOM 677 C C . ALA A 1 89 ? 14.195 -0.367 -11.997 1.00 91.31 89 ALA A C 1
ATOM 679 O O . ALA A 1 89 ? 13.823 -0.241 -10.827 1.00 91.31 89 ALA A O 1
ATOM 680 N N . TRP A 1 90 ? 13.438 -0.960 -12.921 1.00 93.50 90 TRP A N 1
ATOM 681 C CA . TRP A 1 90 ? 12.113 -1.506 -12.641 1.00 93.50 90 TRP A CA 1
ATOM 682 C C . TRP A 1 90 ? 12.145 -2.528 -11.505 1.00 93.50 90 TRP A C 1
ATOM 684 O O . TRP A 1 90 ? 11.371 -2.400 -10.558 1.00 93.50 90 TRP A O 1
ATOM 694 N N . LEU A 1 91 ? 13.065 -3.498 -11.555 1.00 94.75 91 LEU A N 1
ATOM 695 C CA . LEU A 1 91 ? 13.150 -4.568 -10.561 1.00 94.75 91 LEU A CA 1
ATOM 696 C C . LEU A 1 91 ? 13.430 -4.017 -9.158 1.00 94.75 91 LEU A C 1
ATOM 698 O O . LEU A 1 91 ? 12.809 -4.444 -8.185 1.00 94.75 91 LEU A O 1
ATOM 702 N N . THR A 1 92 ? 14.324 -3.033 -9.060 1.00 94.19 92 THR A N 1
ATOM 703 C CA . THR A 1 92 ? 14.663 -2.379 -7.790 1.00 94.19 92 THR A CA 1
ATOM 704 C C . THR A 1 92 ? 13.444 -1.676 -7.196 1.00 94.19 92 THR A C 1
ATOM 706 O O . THR A 1 92 ? 13.108 -1.873 -6.027 1.00 94.19 92 THR A O 1
ATOM 709 N N . HIS A 1 93 ? 12.726 -0.901 -8.011 1.00 92.69 93 HIS A N 1
ATOM 710 C CA . HIS A 1 93 ? 11.518 -0.210 -7.565 1.00 92.69 93 HIS A CA 1
ATOM 711 C C . HIS A 1 93 ? 10.391 -1.195 -7.235 1.00 92.69 93 HIS A C 1
ATOM 713 O O . HIS A 1 93 ? 9.683 -0.992 -6.251 1.00 92.69 93 HIS A O 1
ATO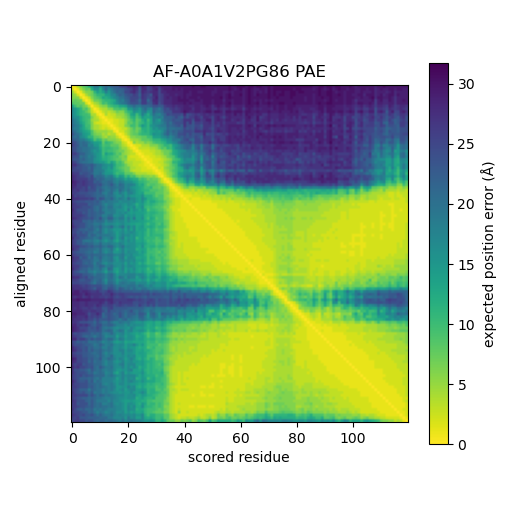M 719 N N . ALA A 1 94 ? 10.245 -2.276 -8.004 1.00 94.50 94 ALA A N 1
ATOM 720 C CA . ALA A 1 94 ? 9.255 -3.318 -7.757 1.00 94.50 94 ALA A CA 1
ATOM 721 C C . ALA A 1 94 ? 9.508 -4.024 -6.419 1.00 94.50 94 ALA A C 1
ATOM 723 O O . ALA A 1 94 ? 8.568 -4.223 -5.651 1.00 94.50 94 ALA A O 1
ATOM 724 N N . ALA A 1 95 ? 10.767 -4.334 -6.094 1.00 96.38 95 ALA A N 1
ATOM 725 C CA . ALA A 1 95 ? 11.137 -4.927 -4.811 1.00 96.38 95 ALA A CA 1
ATOM 726 C C . ALA A 1 95 ? 10.829 -3.989 -3.630 1.00 96.38 95 ALA A C 1
ATOM 728 O O . ALA A 1 95 ? 10.230 -4.414 -2.639 1.00 96.38 95 ALA A O 1
ATOM 729 N N . ILE A 1 96 ? 11.172 -2.702 -3.751 1.00 95.25 96 ILE A N 1
ATOM 730 C CA . ILE A 1 96 ? 10.873 -1.691 -2.724 1.00 95.25 96 ILE A CA 1
ATOM 731 C C . ILE A 1 96 ? 9.359 -1.519 -2.555 1.00 95.25 96 ILE A C 1
ATOM 733 O O . ILE A 1 96 ? 8.856 -1.525 -1.431 1.00 95.25 96 ILE A O 1
ATOM 737 N N . ALA A 1 97 ? 8.618 -1.407 -3.660 1.00 95.44 97 ALA A N 1
ATOM 738 C CA . ALA A 1 97 ? 7.166 -1.288 -3.638 1.00 95.44 97 ALA A CA 1
ATOM 739 C C . ALA A 1 97 ? 6.512 -2.524 -3.008 1.00 95.44 97 ALA A C 1
ATOM 741 O O . ALA A 1 97 ? 5.617 -2.376 -2.180 1.00 95.44 97 ALA A O 1
ATOM 742 N N . ALA A 1 98 ? 6.983 -3.731 -3.333 1.00 97.25 98 ALA A N 1
ATOM 743 C CA . ALA A 1 98 ? 6.484 -4.967 -2.740 1.00 97.25 98 ALA A CA 1
ATOM 744 C C . ALA A 1 98 ? 6.698 -4.989 -1.219 1.00 97.25 98 ALA A C 1
ATOM 746 O O . ALA A 1 98 ? 5.754 -5.249 -0.470 1.00 97.25 98 ALA A O 1
ATOM 747 N N . ALA A 1 99 ? 7.902 -4.647 -0.751 1.00 97.44 99 ALA A N 1
ATOM 748 C CA . ALA A 1 99 ? 8.191 -4.548 0.678 1.00 97.44 99 ALA A CA 1
ATOM 749 C C . ALA A 1 99 ? 7.295 -3.504 1.372 1.00 97.44 99 ALA A C 1
ATOM 751 O O . ALA A 1 99 ? 6.723 -3.782 2.428 1.00 97.44 99 ALA A O 1
ATOM 752 N N . ALA A 1 100 ? 7.104 -2.334 0.754 1.00 96.94 100 ALA A N 1
ATOM 753 C CA . ALA A 1 100 ? 6.220 -1.294 1.274 1.00 96.94 100 ALA A CA 1
ATOM 754 C C . ALA A 1 100 ? 4.760 -1.766 1.360 1.00 96.94 100 ALA A C 1
ATOM 756 O O . ALA A 1 100 ? 4.122 -1.575 2.392 1.00 96.94 100 ALA A O 1
ATOM 757 N N . VAL A 1 101 ? 4.240 -2.435 0.326 1.00 97.31 101 VAL A N 1
ATOM 758 C CA . VAL A 1 101 ? 2.875 -2.986 0.326 1.00 97.31 101 VAL A CA 1
ATOM 759 C C . VAL A 1 101 ? 2.695 -4.010 1.446 1.00 97.31 101 VAL A C 1
ATOM 761 O O . VAL A 1 101 ? 1.684 -3.960 2.144 1.00 97.31 101 VAL A O 1
ATOM 764 N N . VAL A 1 102 ? 3.671 -4.892 1.682 1.00 97.94 102 VAL A N 1
ATOM 765 C CA . VAL A 1 102 ? 3.617 -5.851 2.801 1.00 97.94 102 VAL A CA 1
ATOM 766 C C . VAL A 1 102 ? 3.501 -5.126 4.145 1.00 97.94 102 VAL A C 1
ATOM 768 O O . VAL A 1 102 ? 2.641 -5.474 4.956 1.00 97.94 102 VAL A O 1
ATOM 771 N N . VAL A 1 103 ? 4.310 -4.086 4.368 1.00 97.94 103 VAL A N 1
ATOM 772 C CA . VAL A 1 103 ? 4.250 -3.272 5.595 1.00 97.94 103 VAL A CA 1
ATOM 773 C C . VAL A 1 103 ? 2.904 -2.554 5.719 1.00 97.94 103 VAL A C 1
ATOM 775 O O . VAL A 1 103 ? 2.302 -2.562 6.793 1.00 97.94 103 VAL A O 1
ATOM 778 N N . ILE A 1 104 ? 2.391 -1.979 4.629 1.00 97.81 104 ILE A N 1
ATOM 779 C CA . ILE A 1 104 ? 1.088 -1.305 4.615 1.00 97.81 104 ILE A CA 1
ATOM 780 C C . ILE A 1 104 ? -0.033 -2.286 4.972 1.00 97.81 104 ILE A C 1
ATOM 782 O O . ILE A 1 104 ? -0.853 -1.987 5.840 1.00 97.81 104 ILE A O 1
ATOM 786 N N . MET A 1 105 ? -0.056 -3.471 4.359 1.00 96.75 105 MET A N 1
ATOM 787 C CA . MET A 1 105 ? -1.060 -4.498 4.657 1.00 96.75 105 MET A CA 1
ATOM 788 C C . MET A 1 105 ? -0.983 -4.948 6.115 1.00 96.75 105 MET A C 1
ATOM 790 O O . MET A 1 105 ? -2.015 -5.093 6.771 1.00 96.75 105 MET A O 1
ATOM 794 N N . TRP A 1 106 ? 0.228 -5.102 6.651 1.00 97.19 106 TRP A N 1
ATOM 795 C CA . TRP A 1 106 ? 0.430 -5.418 8.061 1.00 97.19 106 TRP A CA 1
ATOM 796 C C . TRP A 1 106 ? -0.118 -4.322 8.993 1.00 97.19 106 TRP A C 1
ATOM 798 O O . TRP A 1 106 ? -0.761 -4.646 9.992 1.00 97.19 106 TRP A O 1
ATOM 808 N N . LEU A 1 107 ? 0.050 -3.040 8.645 1.00 95.75 107 LEU A N 1
ATOM 809 C CA . LEU A 1 107 ? -0.499 -1.897 9.393 1.00 95.75 107 LEU A CA 1
ATOM 810 C C . LEU A 1 107 ? -2.024 -1.763 9.269 1.00 95.75 107 LEU A C 1
ATOM 812 O O . LEU A 1 107 ? -2.692 -1.373 10.230 1.00 95.75 107 LEU A O 1
ATOM 816 N N . LEU A 1 108 ? -2.600 -2.101 8.115 1.00 95.00 108 LEU A N 1
ATOM 817 C CA . LEU A 1 108 ? -4.045 -2.014 7.891 1.00 95.00 108 LEU A CA 1
ATOM 818 C C . LEU A 1 108 ? -4.838 -2.981 8.781 1.00 95.00 108 LEU A C 1
ATOM 820 O O . LEU A 1 108 ? -5.967 -2.663 9.158 1.00 95.00 108 LEU A O 1
ATOM 824 N N . VAL A 1 109 ? -4.265 -4.122 9.178 1.00 93.44 109 VAL A N 1
ATOM 825 C CA . VAL A 1 109 ? -4.927 -5.105 10.059 1.00 93.44 109 VAL A CA 1
ATOM 826 C C . VAL A 1 109 ? -5.344 -4.498 11.414 1.00 93.44 109 VAL A C 1
ATOM 828 O O . VAL A 1 109 ? -6.541 -4.512 11.727 1.00 93.44 109 VAL A O 1
ATOM 831 N N . PRO A 1 110 ? -4.432 -3.942 12.239 1.00 92.31 110 PRO A N 1
ATOM 832 C CA . PRO A 1 110 ? -4.818 -3.315 13.500 1.00 92.31 110 PRO A CA 1
ATOM 833 C C . PRO A 1 110 ? -5.678 -2.057 13.299 1.00 92.31 110 PRO A C 1
ATOM 835 O O . PRO A 1 110 ? -6.610 -1.850 14.076 1.00 92.31 110 PRO A O 1
ATOM 838 N N . ILE A 1 111 ? -5.443 -1.262 12.246 1.00 93.12 111 ILE A N 1
ATOM 839 C CA . ILE A 1 111 ? -6.250 -0.068 11.927 1.00 93.12 111 ILE A CA 1
ATOM 840 C C . ILE A 1 111 ? -7.711 -0.453 11.658 1.00 93.12 111 ILE A C 1
ATOM 842 O O . ILE A 1 111 ? -8.629 0.104 12.261 1.00 93.12 111 ILE A O 1
ATOM 846 N N . THR A 1 112 ? -7.939 -1.470 10.829 1.00 93.62 112 THR A N 1
ATOM 847 C CA . THR A 1 112 ? -9.287 -1.959 10.499 1.00 93.62 112 THR A CA 1
ATOM 848 C C . THR A 1 112 ? -9.987 -2.535 11.730 1.00 93.62 112 THR A C 1
ATOM 850 O O . THR A 1 112 ? -11.194 -2.346 11.914 1.00 93.62 112 THR A O 1
ATOM 853 N N . SER A 1 113 ? -9.235 -3.178 12.631 1.00 90.44 113 SER A N 1
ATOM 854 C CA . SER A 1 113 ? -9.770 -3.613 13.924 1.00 90.44 113 SER A CA 1
ATOM 855 C C . SER A 1 113 ? -10.211 -2.433 14.796 1.00 90.44 113 SER A C 1
ATOM 857 O O . SER A 1 113 ? -11.214 -2.567 15.495 1.00 90.44 113 SER A O 1
ATOM 859 N N . LEU A 1 114 ? -9.481 -1.312 14.812 1.00 90.56 114 LEU A N 1
ATOM 860 C CA . LEU A 1 114 ? -9.880 -0.114 15.563 1.00 90.56 114 LEU A CA 1
ATOM 861 C C . LEU A 1 114 ? -11.160 0.492 14.982 1.00 90.56 114 LEU A C 1
ATOM 863 O O . LEU A 1 114 ? -12.104 0.749 15.727 1.00 90.56 114 LEU A O 1
ATOM 867 N N . ILE A 1 115 ? -11.232 0.617 13.655 1.00 92.19 115 ILE A N 1
ATOM 868 C CA . ILE A 1 115 ? -12.417 1.131 12.955 1.00 92.19 115 ILE A CA 1
ATOM 869 C C . ILE A 1 115 ? -13.647 0.271 13.279 1.00 92.19 115 ILE A C 1
ATOM 871 O O . ILE A 1 115 ? -14.672 0.777 13.731 1.00 92.19 115 ILE A O 1
ATOM 875 N N . SER A 1 116 ? -13.518 -1.052 13.151 1.00 92.50 116 SER A N 1
ATOM 876 C CA . SER A 1 116 ? -14.613 -2.002 13.400 1.00 92.50 116 SER A CA 1
ATOM 877 C C . SER A 1 116 ? -15.138 -1.961 14.839 1.00 92.50 116 SER A C 1
ATOM 879 O O . SER A 1 116 ? -16.301 -2.273 15.080 1.00 92.50 116 SER A O 1
ATOM 881 N N . ARG A 1 117 ? -14.295 -1.599 15.815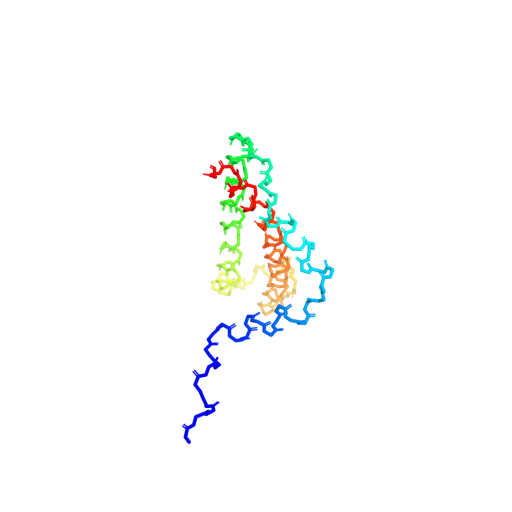 1.00 89.56 117 ARG A N 1
ATOM 882 C CA . ARG A 1 117 ? -14.690 -1.431 17.225 1.00 89.56 117 ARG A CA 1
ATOM 883 C C . ARG A 1 117 ? -15.335 -0.077 17.512 1.00 89.56 117 ARG A C 1
ATOM 885 O O . ARG A 1 117 ? -15.989 0.047 18.541 1.00 89.56 117 ARG A O 1
ATOM 892 N N . GLY A 1 118 ? -15.089 0.937 16.687 1.00 88.00 118 GLY A N 1
ATOM 893 C CA . GLY A 1 118 ? -15.727 2.249 16.801 1.00 88.00 118 GLY A CA 1
ATOM 894 C C . GLY A 1 118 ? -17.109 2.303 16.151 1.00 88.00 118 GLY A C 1
ATOM 895 O O . GLY A 1 118 ? -17.981 3.012 16.641 1.00 88.00 118 GLY A O 1
ATOM 896 N N . LEU A 1 119 ? -17.310 1.529 15.076 1.00 86.50 119 LEU A N 1
ATOM 897 C CA . LEU A 1 119 ? -18.567 1.482 14.317 1.00 86.50 119 LEU A CA 1
ATOM 898 C C . LEU A 1 119 ? -19.640 0.556 14.916 1.00 86.50 119 LEU A C 1
ATOM 900 O O . LEU A 1 119 ? -20.814 0.717 14.595 1.00 86.50 119 LEU A O 1
ATOM 904 N N . ARG A 1 120 ? -19.248 -0.406 15.761 1.00 78.12 120 ARG A N 1
ATOM 905 C CA . ARG A 1 120 ? -20.173 -1.153 16.637 1.00 78.12 120 ARG A CA 1
ATOM 906 C C . ARG A 1 120 ? -20.730 -0.226 17.700 1.00 78.12 120 ARG A C 1
ATOM 908 O O . ARG A 1 120 ? -21.908 -0.370 18.070 1.00 78.12 120 ARG A O 1
#

Foldseek 3Di:
DDDPPPPPPVVVVVVVVVVCDPVNVVVVCVVVVDLPAQFDPVLLVVLVVLLVVLVVLLVVLVVCLVCVVVPDDQPVQVPQQQHSDSVRSSVVSNVVSVVSNVVSVVVNVVSVVNNVSNVD

Solvent-accessible surface area (backbone atoms only — not comparable to full-atom values): 6931 Å² total; per-residue (Å²): 142,88,84,88,84,74,82,49,86,65,43,60,55,50,51,57,54,64,74,44,50,74,68,54,47,52,54,50,46,50,66,71,67,50,82,68,78,70,37,56,67,70,60,21,51,53,32,48,53,50,50,52,54,53,49,52,50,46,53,48,47,53,52,48,59,74,44,41,72,80,72,59,56,93,87,67,38,87,83,41,67,47,46,83,40,72,67,40,24,48,50,46,51,43,52,53,44,52,53,49,45,53,53,47,55,60,53,44,53,63,36,51,54,42,32,58,36,37,75,106